Protein AF-A0A923P222-F1 (afdb_monomer_lite)

Secondary structure (DSSP, 8-state):
-GGGS-HHHHHHHHHHHHHHHHHHHHHHHTPPPPPHHHHHHHH-GGGHHHHHS-SS----SPPPTT-TTHHHHHHHHHH-----SHHHHHHHHHHHHHHHHHHHHHHHHHHHHHHHHHHHHHHHHHHHHHHHHHHHH-

Structure (mmCIF, N/CA/C/O backbone):
data_AF-A0A923P222-F1
#
_entry.id   AF-A0A923P222-F1
#
loop_
_atom_site.group_PDB
_atom_site.id
_atom_site.type_symbol
_atom_site.label_atom_id
_atom_site.lab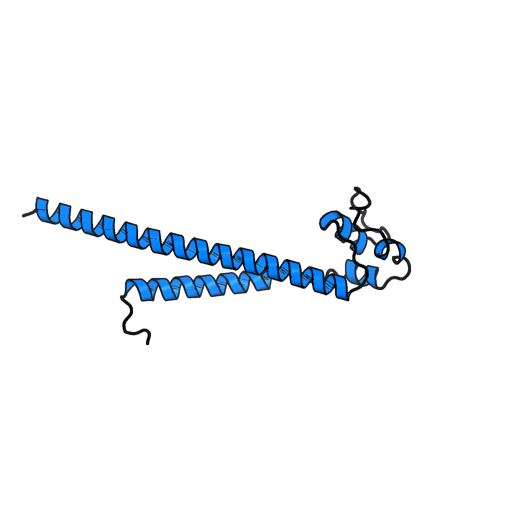el_alt_id
_atom_site.label_comp_id
_atom_site.label_asym_id
_atom_site.label_entity_id
_atom_site.label_seq_id
_atom_site.pdbx_PDB_ins_code
_atom_site.Cartn_x
_atom_site.Cartn_y
_atom_site.Cartn_z
_atom_site.occupancy
_atom_site.B_iso_or_equiv
_atom_site.auth_seq_id
_atom_site.auth_comp_id
_atom_site.auth_asym_id
_atom_site.auth_atom_id
_atom_site.pdbx_PDB_model_num
ATOM 1 N N . MET A 1 1 ? 29.949 -14.267 -8.612 1.00 48.97 1 MET A N 1
ATOM 2 C CA . MET A 1 1 ? 29.147 -14.743 -9.769 1.00 48.97 1 MET A CA 1
ATOM 3 C C . MET A 1 1 ? 28.709 -13.638 -10.756 1.00 48.97 1 MET A C 1
ATOM 5 O O . MET A 1 1 ? 28.366 -13.965 -11.881 1.00 48.97 1 MET A O 1
ATOM 9 N N . ILE A 1 2 ? 28.791 -12.338 -10.417 1.00 52.97 2 ILE A N 1
ATOM 10 C CA . ILE A 1 2 ? 28.335 -11.205 -11.270 1.00 52.97 2 ILE A CA 1
ATOM 11 C C . ILE A 1 2 ? 29.308 -10.838 -12.422 1.00 52.97 2 ILE A C 1
ATOM 13 O O . ILE A 1 2 ? 28.941 -10.127 -13.354 1.00 52.97 2 ILE A O 1
ATOM 17 N N . GLN A 1 3 ? 30.549 -11.339 -12.412 1.00 53.03 3 GLN A N 1
ATOM 18 C CA . GLN A 1 3 ? 31.586 -10.944 -13.383 1.00 53.03 3 GLN A CA 1
ATOM 19 C C . GLN A 1 3 ? 31.381 -11.461 -14.821 1.00 53.03 3 GLN A C 1
ATOM 21 O O . GLN A 1 3 ? 32.004 -10.920 -15.728 1.00 53.03 3 GLN A O 1
ATOM 26 N N . ARG A 1 4 ? 30.502 -12.449 -15.058 1.00 60.16 4 ARG A N 1
ATOM 27 C CA . ARG A 1 4 ? 30.215 -12.988 -16.409 1.00 60.16 4 ARG A CA 1
ATOM 28 C C . ARG A 1 4 ? 29.030 -12.325 -17.123 1.00 60.16 4 ARG A C 1
ATOM 30 O O . ARG A 1 4 ? 28.705 -12.704 -18.243 1.00 60.16 4 ARG A O 1
ATOM 37 N N . LEU A 1 5 ? 28.372 -11.352 -16.497 1.00 63.03 5 LEU A N 1
ATOM 38 C CA . LEU A 1 5 ? 27.253 -10.633 -17.105 1.00 63.03 5 LEU A CA 1
ATOM 39 C C . LEU A 1 5 ? 27.780 -9.544 -18.048 1.00 63.03 5 LEU A C 1
ATOM 41 O O . LEU A 1 5 ? 28.670 -8.779 -17.676 1.00 63.03 5 LEU A O 1
ATOM 45 N N . GLY A 1 6 ? 27.234 -9.457 -19.264 1.00 80.00 6 GLY A N 1
ATOM 46 C CA . GLY A 1 6 ? 27.601 -8.399 -20.211 1.00 80.00 6 GLY A CA 1
ATOM 47 C C . GLY A 1 6 ? 27.345 -6.994 -19.628 1.00 80.00 6 GLY A C 1
ATOM 48 O O . GLY A 1 6 ? 26.447 -6.850 -18.793 1.00 80.00 6 GLY A O 1
ATOM 49 N N . PRO A 1 7 ? 28.074 -5.945 -20.065 1.00 82.50 7 PRO A N 1
ATOM 50 C CA . PRO A 1 7 ? 27.986 -4.593 -19.488 1.00 82.50 7 PRO A CA 1
ATOM 51 C C . PRO A 1 7 ? 26.553 -4.049 -19.401 1.00 82.50 7 PRO A C 1
ATOM 53 O O . PRO A 1 7 ? 26.152 -3.486 -18.387 1.00 82.50 7 PRO A O 1
ATOM 56 N N . TRP A 1 8 ? 25.754 -4.317 -20.436 1.00 80.44 8 TRP A N 1
ATOM 57 C CA . TRP A 1 8 ? 24.335 -3.976 -20.497 1.00 80.44 8 TRP A CA 1
ATOM 58 C C . TRP A 1 8 ? 23.511 -4.621 -19.379 1.00 80.44 8 TRP A C 1
ATOM 60 O O . TRP A 1 8 ? 22.721 -3.950 -18.724 1.00 80.44 8 TRP A O 1
ATOM 70 N N . LEU A 1 9 ? 23.714 -5.917 -19.122 1.00 83.19 9 LEU A N 1
ATOM 71 C CA . LEU A 1 9 ? 22.939 -6.631 -18.110 1.00 83.19 9 LEU A CA 1
ATOM 72 C C . LEU A 1 9 ? 23.296 -6.168 -16.692 1.00 83.19 9 LEU A C 1
ATOM 74 O O . LEU A 1 9 ? 22.428 -6.120 -15.828 1.00 83.19 9 LEU A O 1
ATOM 78 N N . ARG A 1 10 ? 24.562 -5.796 -16.461 1.00 84.56 10 ARG A N 1
ATOM 79 C CA . ARG A 1 10 ? 25.020 -5.248 -15.174 1.00 84.56 10 ARG A CA 1
ATOM 80 C C . ARG A 1 10 ? 24.405 -3.878 -14.905 1.00 84.56 10 ARG A C 1
ATOM 82 O O . ARG A 1 10 ? 23.884 -3.664 -13.816 1.00 84.56 10 ARG A O 1
ATOM 89 N N . PHE A 1 11 ? 24.431 -2.988 -15.899 1.00 85.44 11 PHE A N 1
ATOM 90 C CA . PHE A 1 11 ? 23.787 -1.678 -15.809 1.00 85.44 11 PHE A CA 1
ATOM 91 C C . PHE A 1 11 ? 22.294 -1.814 -15.481 1.00 85.44 11 PHE A C 1
ATOM 93 O O . PHE A 1 11 ? 21.829 -1.234 -14.502 1.00 85.44 11 PHE A O 1
ATOM 100 N N . TRP A 1 12 ? 21.568 -2.655 -16.225 1.00 86.88 12 TRP A N 1
ATOM 101 C CA . TRP A 1 12 ? 20.143 -2.878 -15.970 1.00 86.88 12 TRP A CA 1
ATOM 102 C C . TRP A 1 12 ? 19.856 -3.533 -14.632 1.00 86.88 12 TRP A C 1
ATOM 104 O O . TRP A 1 12 ? 18.908 -3.131 -13.969 1.00 86.88 12 TRP A O 1
ATOM 114 N N . GLY A 1 13 ? 20.669 -4.504 -14.214 1.00 87.69 13 GLY A N 1
ATOM 115 C CA . GLY A 1 13 ? 20.519 -5.132 -12.905 1.00 87.69 13 GLY A CA 1
ATOM 116 C C . GLY A 1 13 ? 20.622 -4.114 -11.769 1.00 87.69 13 GLY A C 1
ATOM 117 O O . GLY A 1 13 ? 19.789 -4.125 -10.869 1.00 87.69 13 GLY A O 1
ATOM 118 N N . MET A 1 14 ? 21.590 -3.192 -11.838 1.00 90.38 14 MET A N 1
ATOM 119 C CA . MET A 1 14 ? 21.734 -2.127 -10.837 1.00 90.38 14 MET A CA 1
ATOM 120 C C . MET A 1 14 ? 20.580 -1.121 -10.888 1.00 90.38 14 MET A C 1
ATOM 122 O O . MET A 1 14 ? 20.053 -0.766 -9.839 1.00 90.38 14 MET A O 1
ATOM 126 N N . PHE A 1 15 ? 20.159 -0.701 -12.084 1.00 88.81 15 PHE A N 1
ATOM 127 C CA . PHE A 1 15 ? 19.046 0.238 -12.255 1.00 88.81 15 PHE A CA 1
ATOM 128 C C . PHE A 1 15 ? 17.707 -0.339 -11.768 1.00 88.81 15 PHE A C 1
ATOM 130 O O . PHE A 1 15 ? 16.956 0.321 -11.053 1.00 88.81 15 PHE A O 1
ATOM 137 N N . ALA A 1 16 ? 17.411 -1.593 -12.113 1.00 92.62 16 ALA A N 1
ATOM 138 C CA . ALA A 1 16 ? 16.201 -2.266 -11.652 1.00 92.62 16 ALA A CA 1
ATOM 139 C C . ALA A 1 16 ? 16.214 -2.433 -10.126 1.00 92.62 16 ALA A C 1
ATOM 141 O O . ALA A 1 16 ? 15.196 -2.195 -9.478 1.00 92.62 16 ALA A O 1
ATOM 142 N N . LEU A 1 17 ? 17.370 -2.779 -9.547 1.00 93.50 17 LEU A N 1
ATOM 143 C CA . LEU A 1 17 ? 17.531 -2.909 -8.100 1.00 93.50 17 LEU A CA 1
ATOM 144 C C . LEU A 1 17 ? 17.349 -1.570 -7.373 1.00 93.50 17 LEU A C 1
ATOM 146 O O . LEU A 1 17 ? 16.645 -1.528 -6.369 1.00 93.50 17 LEU A O 1
ATOM 150 N N . SER A 1 18 ? 17.930 -0.472 -7.866 1.00 91.88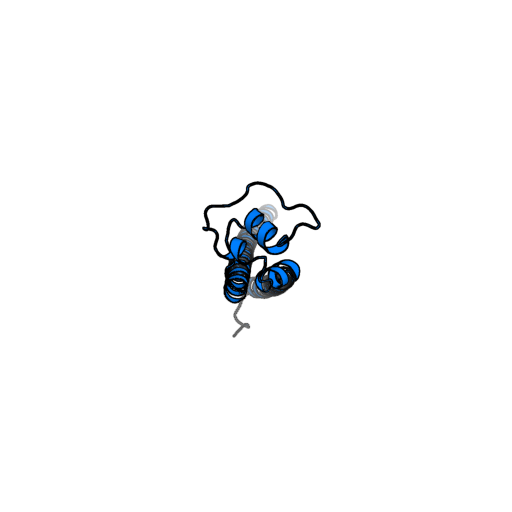 18 SER A N 1
ATOM 151 C CA . SER A 1 18 ? 17.740 0.842 -7.239 1.00 91.88 18 SER A CA 1
ATOM 152 C C . SER A 1 18 ? 16.274 1.275 -7.284 1.00 91.88 18 SER A C 1
ATOM 154 O O . SER A 1 18 ? 15.745 1.786 -6.298 1.00 91.88 18 SER A O 1
ATOM 156 N N . PHE A 1 19 ? 15.588 1.004 -8.395 1.00 92.75 19 PHE A N 1
ATOM 157 C CA . PHE A 1 19 ? 14.165 1.297 -8.528 1.00 92.75 19 PHE A CA 1
ATOM 158 C C . PHE A 1 19 ? 13.286 0.384 -7.656 1.00 92.75 19 PHE A C 1
ATOM 160 O O . PHE A 1 19 ? 12.268 0.829 -7.126 1.00 92.75 19 PHE A O 1
ATOM 167 N N . LEU A 1 20 ? 13.701 -0.867 -7.433 1.00 95.31 20 LEU A N 1
ATOM 168 C CA . LEU A 1 20 ? 13.042 -1.770 -6.487 1.00 95.31 20 LEU A CA 1
ATOM 169 C C . LEU A 1 20 ? 13.126 -1.225 -5.062 1.00 95.31 20 LEU A C 1
ATOM 171 O O . LEU A 1 20 ? 12.118 -1.191 -4.366 1.00 95.31 20 LEU A O 1
ATOM 175 N N . VAL A 1 21 ? 14.303 -0.752 -4.642 1.00 95.88 21 VAL A N 1
ATOM 176 C CA . VAL A 1 21 ? 14.481 -0.143 -3.315 1.00 95.88 21 VAL A CA 1
ATOM 177 C C . VAL A 1 21 ? 13.569 1.074 -3.157 1.00 95.88 21 VAL A C 1
ATOM 179 O O . VAL A 1 21 ? 12.865 1.170 -2.156 1.00 95.88 21 VAL A O 1
ATOM 182 N N . ALA A 1 22 ? 13.502 1.955 -4.159 1.00 94.25 22 ALA A N 1
ATOM 183 C CA . ALA A 1 22 ? 12.578 3.091 -4.142 1.00 94.25 22 ALA A CA 1
ATOM 184 C C . ALA A 1 22 ? 11.104 2.648 -4.046 1.00 94.25 22 ALA A C 1
ATOM 186 O O . ALA A 1 22 ? 10.327 3.237 -3.297 1.00 94.25 22 ALA A O 1
ATOM 187 N N . THR A 1 23 ? 10.734 1.572 -4.747 1.00 94.50 23 THR A N 1
ATOM 188 C CA . THR A 1 23 ? 9.383 0.989 -4.687 1.00 94.50 23 THR A CA 1
ATOM 189 C C . THR A 1 23 ? 9.073 0.445 -3.290 1.00 94.50 23 THR A C 1
ATOM 191 O O . THR A 1 23 ? 7.988 0.684 -2.769 1.00 94.50 23 THR A O 1
ATOM 194 N N . ILE A 1 24 ? 10.026 -0.235 -2.647 1.00 95.38 24 ILE A N 1
ATOM 195 C CA . ILE A 1 24 ? 9.874 -0.742 -1.274 1.00 95.38 24 ILE A CA 1
ATOM 196 C C . ILE A 1 24 ? 9.700 0.417 -0.286 1.00 95.38 24 ILE A C 1
ATOM 198 O O . ILE A 1 24 ? 8.808 0.367 0.556 1.00 95.38 24 ILE A O 1
ATOM 202 N N . VAL A 1 25 ? 10.502 1.479 -0.410 1.00 95.94 25 VAL A N 1
ATOM 203 C CA . VAL A 1 25 ? 10.367 2.682 0.429 1.00 95.94 25 VAL A CA 1
ATOM 204 C C . VAL A 1 25 ? 8.983 3.307 0.263 1.00 95.94 25 VAL A C 1
ATOM 206 O O . VAL A 1 25 ? 8.348 3.646 1.259 1.00 95.94 25 VAL A O 1
ATOM 209 N N . LEU A 1 26 ? 8.483 3.407 -0.972 1.00 93.94 26 LEU A N 1
ATOM 210 C CA . LEU A 1 26 ? 7.140 3.917 -1.236 1.00 93.94 26 LEU A CA 1
ATOM 211 C C . LEU A 1 26 ? 6.064 3.044 -0.580 1.00 93.94 26 LEU A C 1
ATOM 213 O O . LEU A 1 26 ? 5.181 3.592 0.068 1.00 93.94 26 LEU A O 1
ATOM 217 N N . ILE A 1 27 ? 6.158 1.713 -0.694 1.00 93.88 27 ILE A N 1
ATOM 218 C CA . ILE A 1 27 ? 5.219 0.765 -0.064 1.00 93.88 27 ILE A CA 1
ATOM 219 C C . ILE A 1 27 ? 5.167 0.969 1.453 1.00 93.88 27 ILE A C 1
ATOM 221 O O . ILE A 1 27 ? 4.080 0.985 2.023 1.00 93.88 27 ILE A O 1
ATOM 225 N N . ILE A 1 28 ? 6.322 1.145 2.099 1.00 94.00 28 ILE A N 1
ATOM 226 C CA . ILE A 1 28 ? 6.400 1.407 3.542 1.00 94.00 28 ILE A CA 1
ATOM 227 C C . ILE A 1 28 ? 5.763 2.762 3.877 1.00 94.00 28 ILE A C 1
ATOM 229 O O . ILE A 1 28 ? 5.004 2.859 4.836 1.00 94.00 28 ILE A O 1
ATOM 233 N N . ALA A 1 29 ? 6.034 3.800 3.081 1.00 92.81 29 ALA A N 1
ATOM 234 C CA . ALA A 1 29 ? 5.521 5.149 3.319 1.00 92.81 29 ALA A CA 1
ATOM 235 C C . ALA A 1 29 ? 3.995 5.262 3.166 1.00 92.81 29 ALA A C 1
ATOM 237 O O . ALA A 1 29 ? 3.373 6.066 3.853 1.00 92.81 29 ALA A O 1
ATOM 238 N N . ILE A 1 30 ? 3.393 4.468 2.276 1.00 92.19 30 ILE A N 1
ATOM 239 C CA . ILE A 1 30 ? 1.938 4.441 2.044 1.00 92.19 30 ILE A CA 1
ATOM 240 C C . ILE A 1 30 ? 1.242 3.283 2.768 1.00 92.19 30 ILE A C 1
ATOM 242 O O . ILE A 1 30 ? 0.080 2.980 2.470 1.00 92.19 30 ILE A O 1
ATOM 246 N N . TRP A 1 31 ? 1.952 2.598 3.671 1.00 92.94 31 TRP A N 1
ATOM 247 C CA . TRP A 1 31 ? 1.390 1.474 4.402 1.00 92.94 31 TRP A CA 1
ATOM 248 C C . TRP A 1 31 ? 0.201 1.955 5.240 1.00 92.94 31 TRP A C 1
ATOM 250 O O . TRP A 1 31 ? 0.330 2.949 5.958 1.00 92.94 31 TRP A O 1
ATOM 260 N N . PRO A 1 32 ? -0.966 1.294 5.148 1.00 92.25 32 PRO A N 1
ATOM 261 C CA . PRO A 1 32 ? -2.145 1.741 5.871 1.00 92.25 32 PRO A CA 1
ATOM 262 C C . PRO A 1 32 ? -1.897 1.637 7.383 1.00 92.25 32 PRO A C 1
ATOM 264 O O . PRO A 1 32 ? -1.507 0.585 7.892 1.00 92.25 32 PRO A O 1
ATOM 267 N N . SER A 1 33 ? -2.091 2.747 8.093 1.00 91.94 33 SER A N 1
ATOM 268 C CA . SER A 1 33 ? -1.948 2.842 9.545 1.00 91.94 33 SER A CA 1
ATOM 269 C C . SER A 1 33 ? -3.309 2.801 10.236 1.00 91.94 33 SER A C 1
ATOM 271 O O . SER A 1 33 ? -4.349 3.024 9.615 1.00 91.94 33 SER A O 1
ATOM 273 N N . ARG A 1 34 ? -3.299 2.507 11.541 1.00 90.50 34 ARG A N 1
ATOM 274 C CA . ARG A 1 34 ? -4.510 2.564 12.363 1.00 90.50 34 ARG A CA 1
ATOM 275 C C . ARG A 1 34 ? -5.010 4.004 12.471 1.00 90.50 34 ARG A C 1
ATOM 277 O O . ARG A 1 34 ? -4.249 4.892 12.854 1.00 90.50 34 ARG A O 1
ATOM 284 N N . ASP A 1 35 ? -6.294 4.199 12.204 1.00 92.12 35 ASP A N 1
ATOM 285 C CA . ASP A 1 35 ? -7.003 5.431 12.523 1.00 92.12 35 ASP A CA 1
ATOM 286 C C . ASP A 1 35 ? -7.377 5.418 14.019 1.00 92.12 35 ASP A C 1
ATOM 288 O O . ASP A 1 35 ? -8.088 4.507 14.464 1.00 92.12 35 ASP A O 1
ATOM 292 N N . PRO A 1 36 ? -6.908 6.395 14.819 1.00 91.06 36 PRO A N 1
ATOM 293 C CA . PRO A 1 36 ? -7.215 6.447 16.245 1.00 91.06 36 PRO A CA 1
ATOM 294 C C . PRO A 1 36 ? -8.719 6.568 16.530 1.00 91.06 36 PRO A C 1
ATOM 296 O O . PRO A 1 36 ? -9.170 6.064 17.556 1.00 91.06 36 PRO A O 1
ATOM 299 N N . GLY A 1 37 ? -9.504 7.184 15.639 1.00 90.81 37 GLY A N 1
ATOM 300 C CA . GLY A 1 37 ? -10.955 7.296 15.785 1.00 90.81 37 GLY A CA 1
ATOM 301 C C . GLY A 1 37 ? -11.662 5.952 15.631 1.00 90.81 37 GLY A C 1
ATOM 302 O O . GLY A 1 37 ? -12.543 5.627 16.419 1.00 90.81 37 GLY A O 1
ATOM 303 N N . VAL A 1 38 ? -11.231 5.126 14.673 1.00 91.88 38 VAL A N 1
ATOM 304 C CA . VAL A 1 38 ? -11.774 3.768 14.486 1.00 91.88 38 VAL A CA 1
ATOM 305 C C . VAL A 1 38 ? -11.461 2.889 15.696 1.00 91.88 38 VAL A C 1
ATOM 307 O O . VAL A 1 38 ? -12.332 2.171 16.176 1.00 91.88 38 VAL A O 1
ATOM 310 N N . VAL A 1 39 ? -10.230 2.958 16.211 1.00 93.38 39 VAL A N 1
ATOM 311 C CA . VAL A 1 39 ? -9.817 2.180 17.390 1.00 93.38 39 VAL A CA 1
ATOM 312 C C . VAL A 1 39 ? -10.601 2.608 18.633 1.00 93.38 39 VAL A C 1
ATOM 314 O O . VAL A 1 39 ? -11.106 1.750 19.352 1.00 93.38 39 VAL A O 1
ATOM 317 N N . ALA A 1 40 ? -10.756 3.916 18.861 1.00 92.06 40 ALA A N 1
ATOM 318 C CA . ALA A 1 40 ? -11.543 4.434 19.978 1.00 92.06 40 ALA A CA 1
ATOM 319 C C . ALA A 1 40 ? -12.998 3.941 19.921 1.00 92.06 40 ALA A C 1
ATOM 321 O O . ALA A 1 40 ? -13.518 3.417 20.906 1.00 92.06 40 ALA A O 1
ATOM 322 N N . ASP A 1 41 ? -13.623 4.014 18.747 1.00 92.81 41 ASP A N 1
ATOM 323 C CA . ASP A 1 41 ? -14.992 3.543 18.543 1.00 92.81 41 ASP A CA 1
ATOM 324 C C . ASP A 1 41 ? -15.128 2.018 18.693 1.00 92.81 41 ASP A C 1
ATOM 326 O O . ASP A 1 41 ? -16.167 1.525 19.126 1.00 92.81 41 ASP A O 1
ATOM 330 N N . LEU A 1 42 ? -14.092 1.239 18.359 1.00 92.31 42 LEU A N 1
ATOM 331 C CA . LEU A 1 42 ? -14.106 -0.221 18.536 1.00 92.31 42 LEU A CA 1
ATOM 332 C C . LEU A 1 42 ? -14.078 -0.627 20.013 1.00 92.31 42 LEU A C 1
ATOM 334 O O . LEU A 1 42 ? -14.630 -1.673 20.371 1.00 92.31 42 LEU A O 1
ATOM 338 N N . GLN A 1 43 ? -13.460 0.193 20.861 1.00 91.88 43 GLN A N 1
ATOM 339 C CA . GLN A 1 43 ? -13.412 -0.000 22.310 1.00 91.88 43 GLN A CA 1
ATOM 340 C C . GLN A 1 43 ? -14.656 0.557 23.018 1.00 91.88 43 GLN A C 1
ATOM 342 O O . GLN A 1 43 ? -15.002 0.087 24.104 1.00 91.88 43 GLN A O 1
ATOM 347 N N . ALA A 1 44 ? -15.350 1.518 22.404 1.00 92.19 44 ALA A N 1
ATOM 348 C CA . ALA A 1 44 ? -16.518 2.173 22.976 1.00 92.19 44 ALA A CA 1
ATOM 349 C C . ALA A 1 44 ? -17.731 1.214 23.086 1.00 92.19 44 ALA A C 1
ATOM 351 O O . ALA A 1 44 ? -18.156 0.607 22.088 1.00 92.19 44 ALA A O 1
ATOM 352 N N . PRO A 1 45 ? -18.325 1.045 24.285 1.00 90.19 45 PRO A N 1
ATOM 353 C CA . PRO A 1 45 ? -19.503 0.197 24.466 1.00 90.19 45 PRO A CA 1
ATOM 354 C C . PRO A 1 45 ? -20.732 0.735 23.718 1.00 90.19 45 PRO A C 1
ATOM 356 O O . PRO A 1 45 ? -21.483 -0.052 23.146 1.00 90.19 45 PRO A O 1
ATOM 359 N N . GLU A 1 46 ? -20.900 2.054 23.625 1.00 91.44 46 GLU A N 1
ATOM 360 C CA . GLU A 1 46 ? -21.984 2.708 22.881 1.00 91.44 46 GLU A CA 1
ATOM 361 C C . GLU A 1 46 ? -21.962 2.416 21.370 1.00 91.44 46 GLU A C 1
ATOM 363 O O . GLU A 1 46 ? -22.984 2.537 20.701 1.00 91.44 46 GLU A O 1
ATOM 368 N N . CYS A 1 47 ? -20.827 1.964 20.830 1.00 89.62 47 CYS A N 1
ATOM 369 C CA . CYS A 1 47 ? -20.672 1.617 19.417 1.00 89.62 47 CYS A CA 1
ATOM 370 C C . CYS A 1 47 ? -20.878 0.123 19.127 1.00 89.62 47 CYS A C 1
ATOM 372 O O . CYS A 1 47 ? -20.593 -0.346 18.024 1.00 89.62 47 CYS A O 1
ATOM 374 N N . GLN A 1 48 ? -21.362 -0.660 20.096 1.00 89.88 48 GLN A N 1
ATOM 375 C CA . GLN A 1 48 ? -21.582 -2.098 19.926 1.00 89.88 48 GLN A CA 1
ATOM 376 C C . GLN A 1 48 ? -22.563 -2.427 18.794 1.00 89.88 48 GLN A C 1
ATOM 378 O O . GLN A 1 48 ? -22.318 -3.372 18.045 1.00 89.88 48 GLN A O 1
ATOM 383 N N . GLU A 1 49 ? -23.626 -1.641 18.625 1.00 87.88 49 GLU A N 1
ATOM 384 C CA . GLU A 1 49 ? -24.607 -1.858 17.554 1.00 87.88 49 GLU A CA 1
ATOM 385 C C . GLU A 1 49 ? -23.949 -1.782 16.170 1.00 87.88 49 GLU A C 1
ATOM 387 O O . GLU A 1 49 ? -24.177 -2.642 15.319 1.00 87.88 49 GLU A O 1
ATOM 392 N N . TRP A 1 50 ? -23.028 -0.833 15.977 1.00 86.25 50 TRP A N 1
ATOM 393 C CA . TRP A 1 50 ? -22.301 -0.660 14.718 1.00 86.25 50 TRP A CA 1
ATOM 394 C C . TRP A 1 50 ? -21.386 -1.833 14.371 1.00 86.25 50 TRP A C 1
ATOM 396 O O . TRP A 1 50 ? -21.190 -2.135 13.195 1.00 86.25 50 TRP A O 1
ATOM 406 N N . ARG A 1 51 ? -20.867 -2.525 15.388 1.00 87.44 51 ARG A N 1
ATOM 407 C CA . ARG A 1 51 ? -20.013 -3.712 15.242 1.00 87.44 51 ARG A CA 1
ATOM 408 C C . ARG A 1 51 ? -20.800 -4.976 14.892 1.00 87.44 51 ARG A C 1
ATOM 410 O O . ARG A 1 51 ? -20.217 -5.936 14.397 1.00 87.44 51 ARG A O 1
ATOM 417 N N . GLN A 1 52 ? -22.102 -5.007 15.175 1.00 86.62 52 GLN A N 1
ATOM 418 C CA . GLN A 1 52 ? -22.956 -6.186 14.977 1.00 86.62 52 GLN A CA 1
ATOM 419 C C . GLN A 1 52 ? -23.804 -6.133 13.706 1.00 86.62 52 GLN A C 1
ATOM 421 O O . GLN A 1 52 ? -24.423 -7.134 13.344 1.00 86.62 52 GLN A O 1
ATOM 426 N N . LEU A 1 53 ? -23.830 -4.990 13.025 1.00 83.81 53 LEU A N 1
ATOM 427 C CA . LEU A 1 53 ? -24.524 -4.851 11.753 1.00 83.81 53 LEU A CA 1
ATOM 428 C C . LEU A 1 53 ? -23.964 -5.834 10.706 1.00 83.81 53 LEU A C 1
ATOM 430 O O . LEU A 1 53 ? -22.783 -6.186 10.713 1.00 83.81 53 LEU A O 1
ATOM 434 N N . ALA A 1 54 ? -24.824 -6.270 9.786 1.00 80.56 54 ALA A N 1
ATOM 435 C CA . ALA A 1 54 ? -24.410 -7.106 8.665 1.00 80.56 54 ALA A CA 1
ATOM 436 C C . ALA A 1 54 ? -23.459 -6.339 7.728 1.00 80.56 54 ALA A C 1
ATOM 438 O O . ALA A 1 54 ? -23.480 -5.110 7.685 1.00 80.56 54 ALA A O 1
ATOM 439 N N . ASP A 1 55 ? -22.653 -7.062 6.945 1.00 74.75 55 ASP A N 1
ATOM 440 C CA . ASP A 1 55 ? -21.830 -6.497 5.859 1.00 74.75 55 ASP A CA 1
ATOM 441 C C . ASP A 1 55 ? -22.683 -6.126 4.629 1.00 74.75 55 ASP A C 1
ATOM 443 O O . ASP A 1 55 ? -22.297 -6.336 3.482 1.00 74.75 55 ASP A O 1
ATOM 447 N N . ASP A 1 56 ? -23.885 -5.604 4.858 1.00 70.00 56 ASP A N 1
ATOM 448 C CA . ASP A 1 56 ? -24.873 -5.263 3.836 1.00 70.00 56 ASP A CA 1
ATOM 449 C C . ASP A 1 56 ? -24.653 -3.872 3.220 1.00 70.00 56 ASP A C 1
ATOM 451 O O . ASP A 1 56 ? -25.455 -3.420 2.406 1.00 70.00 56 ASP A O 1
ATOM 455 N N . GLY A 1 57 ? -23.548 -3.202 3.564 1.00 59.78 57 GLY A N 1
ATOM 456 C CA . GLY A 1 57 ? -23.243 -1.866 3.058 1.00 59.78 57 GLY A CA 1
ATOM 457 C C . GLY A 1 57 ? -24.149 -0.795 3.666 1.00 59.78 57 GLY A C 1
ATOM 458 O O . GLY A 1 57 ? -24.638 0.069 2.943 1.00 59.78 57 GLY A O 1
ATOM 459 N N . GLY A 1 58 ? -24.378 -0.878 4.984 1.00 61.53 58 GLY A N 1
ATOM 460 C CA . GLY A 1 58 ? -25.176 0.072 5.762 1.00 61.53 58 GLY A CA 1
ATOM 461 C C . GLY A 1 58 ? -24.811 1.559 5.576 1.00 61.53 58 GLY A C 1
ATOM 462 O O . GLY A 1 58 ? -23.862 1.913 4.885 1.00 61.53 58 GLY A O 1
ATOM 463 N N . PRO A 1 59 ? -25.556 2.437 6.261 1.00 57.12 59 PRO A N 1
ATOM 464 C CA . PRO A 1 59 ? -26.118 3.688 5.750 1.00 57.12 59 PRO A CA 1
ATOM 465 C C . PRO A 1 59 ? -25.274 4.442 4.713 1.00 57.12 59 PRO A C 1
ATOM 467 O O . PRO A 1 59 ? -24.157 4.869 4.983 1.00 57.12 59 PRO A O 1
ATOM 470 N N . TYR A 1 60 ? -25.891 4.718 3.560 1.00 64.19 60 TYR A N 1
ATOM 471 C CA . TYR A 1 60 ? -25.320 5.451 2.420 1.00 64.19 60 TYR A CA 1
ATOM 472 C C . TYR A 1 60 ? -24.981 6.930 2.682 1.00 64.19 60 TYR A C 1
ATOM 474 O O . TYR A 1 60 ? -24.670 7.653 1.736 1.00 64.19 60 TYR A O 1
ATOM 482 N N . TYR A 1 61 ? -25.079 7.414 3.922 1.00 73.00 61 TYR A N 1
ATOM 483 C CA . TYR A 1 61 ? -24.776 8.803 4.243 1.00 73.00 61 TYR A CA 1
ATOM 484 C C . TYR A 1 61 ? -23.428 8.921 4.948 1.00 73.00 61 TYR A C 1
ATOM 486 O O . TYR A 1 61 ? -23.082 8.141 5.835 1.00 73.00 61 TYR A O 1
ATOM 494 N N . TYR A 1 62 ? -22.669 9.926 4.522 1.00 82.31 62 TYR A N 1
ATOM 495 C CA . TYR A 1 62 ? -21.377 10.252 5.100 1.00 82.31 62 TYR A CA 1
ATOM 496 C C . TYR A 1 62 ? -21.566 10.764 6.541 1.00 82.31 62 TYR A C 1
ATOM 498 O O . TYR A 1 62 ? -22.395 11.654 6.744 1.00 82.31 62 TYR A O 1
ATOM 506 N N . PRO A 1 63 ? -20.841 10.231 7.541 1.00 83.94 63 PRO A N 1
ATOM 507 C CA . PRO A 1 63 ? -21.001 10.653 8.928 1.00 83.94 63 PRO A CA 1
ATOM 508 C C . PRO A 1 63 ? -20.482 12.078 9.141 1.00 83.94 63 PRO A C 1
ATOM 510 O O . PRO A 1 63 ? -19.368 12.427 8.731 1.00 83.94 63 PRO A O 1
ATOM 513 N N . GLU A 1 64 ? -21.282 12.904 9.811 1.00 84.19 64 GLU A N 1
ATOM 514 C CA . GLU A 1 64 ? -20.914 14.285 10.106 1.00 84.19 64 GLU A CA 1
ATOM 515 C C . GLU A 1 64 ? -19.847 14.364 11.218 1.00 84.19 64 GLU A C 1
ATOM 517 O O . GLU A 1 64 ? -19.750 13.490 12.092 1.00 84.19 64 GLU A O 1
ATOM 522 N N . PRO A 1 65 ? -18.995 15.405 11.217 1.00 80.94 65 PRO A N 1
ATOM 523 C CA . PRO A 1 65 ? -18.066 15.642 12.314 1.00 80.94 65 PRO A CA 1
ATOM 524 C C . PRO A 1 65 ? -18.805 15.805 13.650 1.00 80.94 65 PRO A C 1
ATOM 526 O O . PRO A 1 65 ? -19.702 16.630 13.767 1.00 80.94 65 PRO A O 1
ATOM 529 N N . GLY A 1 66 ? -18.382 15.060 14.675 1.00 80.31 66 GLY A N 1
ATOM 530 C CA . GLY A 1 66 ? -18.959 15.137 16.024 1.00 80.31 66 GLY A CA 1
ATOM 531 C C . GLY A 1 66 ? -20.037 14.093 16.321 1.00 80.31 66 GLY A C 1
ATOM 532 O O . GLY A 1 66 ? -20.456 13.981 17.469 1.00 80.31 66 GLY A O 1
ATOM 533 N N . GLU A 1 67 ? -20.447 13.294 15.334 1.00 84.88 67 GLU A N 1
ATOM 534 C CA . GLU A 1 67 ? -21.322 12.151 15.583 1.00 84.88 67 GLU A CA 1
ATOM 535 C C . GLU A 1 67 ? -20.629 11.070 16.430 1.00 84.88 67 GLU A C 1
ATOM 537 O O . GLU A 1 67 ? -19.420 10.839 16.324 1.00 84.88 67 GLU A O 1
ATOM 542 N N . THR A 1 68 ? -21.413 10.369 17.250 1.00 87.62 68 THR A N 1
ATOM 543 C CA . THR A 1 68 ? -20.947 9.186 17.977 1.00 87.62 68 THR A CA 1
ATOM 544 C C . THR A 1 68 ? -20.608 8.060 16.998 1.00 87.62 68 THR A C 1
ATOM 546 O O . THR A 1 68 ? -21.270 7.879 15.967 1.00 87.62 68 THR A O 1
ATOM 549 N N . CYS A 1 69 ? -19.559 7.295 17.312 1.00 89.88 69 CYS A N 1
ATOM 550 C CA . CYS A 1 69 ? -19.091 6.170 16.495 1.00 89.88 69 CYS A CA 1
ATOM 551 C C . CYS A 1 69 ? -18.674 6.560 15.062 1.00 89.88 69 CYS A C 1
ATOM 553 O O . CYS A 1 69 ? -18.815 5.772 14.119 1.00 89.88 69 CYS A O 1
ATOM 555 N N . ARG A 1 70 ? -18.212 7.804 14.871 1.00 90.75 70 ARG A N 1
ATOM 556 C CA . ARG A 1 70 ? -17.877 8.370 13.557 1.00 90.75 70 ARG A CA 1
ATOM 557 C C . ARG A 1 70 ? -16.806 7.571 12.816 1.00 90.75 70 ARG A C 1
ATOM 559 O O . ARG A 1 70 ? -16.938 7.397 11.611 1.00 90.75 70 ARG A O 1
ATOM 566 N N . GLY A 1 71 ? -15.757 7.122 13.493 1.00 90.25 71 GLY A N 1
ATOM 567 C CA . GLY A 1 71 ? -14.658 6.353 12.916 1.00 90.25 71 GLY A CA 1
ATOM 568 C C . GLY A 1 71 ? -15.136 5.041 12.301 1.00 90.25 71 GLY A C 1
ATOM 569 O O . GLY A 1 71 ? -14.914 4.816 11.113 1.00 90.25 71 GLY A O 1
ATOM 570 N N . ILE A 1 72 ? -15.858 4.202 13.054 1.00 89.94 72 ILE A N 1
ATOM 571 C CA . ILE A 1 72 ? -16.400 2.936 12.510 1.00 89.94 72 ILE A CA 1
ATOM 572 C C . ILE A 1 72 ? -17.389 3.202 11.371 1.00 89.94 72 ILE A C 1
ATOM 574 O O . ILE A 1 72 ? -17.396 2.482 10.371 1.00 89.94 72 ILE A O 1
ATOM 578 N N . ARG A 1 73 ? -18.218 4.242 11.492 1.00 88.81 73 ARG A N 1
ATOM 579 C CA . ARG A 1 73 ? -19.190 4.605 10.452 1.00 88.81 73 ARG A CA 1
ATOM 580 C C . ARG A 1 73 ? -18.514 5.093 9.176 1.00 88.81 73 ARG A C 1
ATOM 582 O O . ARG A 1 73 ? -18.918 4.682 8.093 1.00 88.81 73 ARG A O 1
ATOM 589 N N . LEU A 1 74 ? -17.469 5.908 9.298 1.00 89.50 74 LEU A N 1
ATOM 590 C CA . LEU A 1 74 ? -16.678 6.387 8.168 1.00 89.50 74 LEU A CA 1
ATOM 591 C C . LEU A 1 74 ? -15.952 5.221 7.497 1.00 89.50 74 LEU A C 1
ATOM 593 O O . LEU A 1 74 ? -16.033 5.070 6.282 1.00 89.50 74 LEU A O 1
ATOM 597 N N . PHE A 1 75 ? -15.334 4.344 8.292 1.00 90.00 75 PHE A N 1
ATOM 598 C CA . PHE A 1 75 ? -14.700 3.129 7.789 1.00 90.00 75 PHE A CA 1
ATOM 599 C C . PHE A 1 75 ? -15.687 2.278 6.988 1.00 90.00 75 PHE A C 1
ATOM 601 O O . PHE A 1 75 ? -15.389 1.862 5.872 1.00 90.00 75 PHE A O 1
ATOM 608 N N . ARG A 1 76 ? -16.886 2.047 7.526 1.00 87.44 76 ARG A N 1
ATOM 609 C CA . ARG A 1 76 ? -17.929 1.292 6.832 1.00 87.44 76 ARG A CA 1
ATOM 610 C C . ARG A 1 76 ? -18.382 1.982 5.545 1.00 87.44 76 ARG A C 1
ATOM 612 O O . ARG A 1 76 ? -18.583 1.290 4.553 1.00 87.44 76 ARG A O 1
ATOM 619 N N . TYR A 1 77 ? -18.547 3.302 5.550 1.00 87.06 77 TYR A N 1
ATOM 620 C CA . TYR A 1 77 ? -18.928 4.064 4.360 1.00 87.06 77 TYR A CA 1
ATOM 621 C C . TYR A 1 77 ? -17.875 3.943 3.248 1.00 87.06 77 TYR A C 1
ATOM 623 O O . TYR A 1 77 ? -18.223 3.736 2.090 1.00 87.06 77 TYR A O 1
ATOM 631 N N . GLU A 1 78 ? -16.590 4.026 3.596 1.00 87.38 78 GLU A N 1
ATOM 632 C CA . GLU A 1 78 ? -15.491 3.979 2.625 1.00 87.38 78 GLU A CA 1
ATOM 633 C C . GLU A 1 78 ? -15.135 2.560 2.168 1.00 87.38 78 GLU A C 1
ATOM 635 O O . GLU A 1 78 ? -14.786 2.349 1.007 1.00 87.38 78 GLU A O 1
ATOM 640 N N . GLN A 1 79 ? -15.177 1.586 3.081 1.00 87.88 79 GLN A N 1
ATOM 641 C CA . GLN A 1 79 ? -14.684 0.224 2.846 1.00 87.88 79 GLN A CA 1
ATOM 642 C C . GLN A 1 79 ? -15.800 -0.801 2.632 1.00 87.88 79 GLN A C 1
ATOM 644 O O . GLN A 1 79 ? -15.511 -1.942 2.266 1.00 87.88 79 GLN A O 1
ATOM 649 N N . HIS A 1 80 ? -17.061 -0.423 2.865 1.00 86.25 80 HIS A N 1
ATOM 650 C CA . HIS A 1 80 ? -18.237 -1.297 2.799 1.00 86.25 80 HIS A CA 1
ATOM 651 C C . HIS A 1 80 ? -18.082 -2.593 3.615 1.00 86.25 80 HIS A C 1
ATOM 653 O O . HIS A 1 80 ? -18.552 -3.654 3.213 1.00 86.25 80 HIS A O 1
ATOM 659 N N . GLN A 1 81 ? -17.396 -2.511 4.759 1.00 85.81 81 GLN A N 1
ATOM 660 C CA . GLN A 1 81 ? -17.129 -3.638 5.655 1.00 85.81 81 GLN A CA 1
ATOM 661 C C . GLN A 1 81 ? -17.401 -3.264 7.107 1.00 85.81 81 GLN A C 1
ATOM 663 O O . GLN A 1 81 ? -17.260 -2.106 7.510 1.00 85.81 81 GLN A O 1
ATOM 668 N N . THR A 1 82 ? -17.772 -4.262 7.901 1.00 86.69 82 THR A N 1
ATOM 669 C CA . THR A 1 82 ? -18.017 -4.118 9.335 1.00 86.69 82 THR A CA 1
ATOM 670 C C . THR A 1 82 ? -16.823 -4.614 10.122 1.00 86.69 82 THR A C 1
ATOM 672 O O . THR A 1 82 ? -16.370 -5.743 9.951 1.00 86.69 82 THR A O 1
ATOM 675 N N . LEU A 1 83 ? -16.340 -3.781 11.036 1.00 89.38 83 LEU A N 1
ATOM 676 C CA . LEU A 1 83 ? -15.312 -4.169 11.990 1.00 89.38 83 LEU A CA 1
ATOM 677 C C . LEU A 1 83 ? -15.990 -4.598 13.287 1.00 89.38 83 LEU A C 1
ATOM 679 O O . LEU A 1 83 ? -16.751 -3.824 13.865 1.00 89.38 83 LEU A O 1
ATOM 683 N N . ARG A 1 84 ? -15.722 -5.824 13.747 1.00 89.56 84 ARG A N 1
ATOM 684 C CA . ARG A 1 84 ? -16.267 -6.325 15.020 1.00 89.56 84 ARG A CA 1
ATOM 685 C C . ARG A 1 84 ? -15.283 -6.132 16.162 1.00 89.56 84 ARG A C 1
ATOM 687 O O . ARG A 1 84 ? -15.678 -5.836 17.287 1.00 89.56 84 ARG A O 1
ATOM 694 N N . THR A 1 85 ? -14.001 -6.304 15.869 1.00 92.12 85 THR A N 1
ATOM 695 C CA . THR A 1 85 ? -12.908 -6.231 16.835 1.00 92.12 85 THR A CA 1
ATOM 696 C C . THR A 1 85 ? -11.713 -5.473 16.261 1.00 92.12 85 THR A C 1
ATOM 698 O O . THR A 1 85 ? -11.597 -5.289 15.050 1.00 92.12 85 THR A O 1
ATOM 701 N N . GLU A 1 86 ? -10.781 -5.066 17.126 1.00 92.31 86 GLU A N 1
ATOM 702 C CA . GLU A 1 86 ? -9.488 -4.525 16.680 1.00 92.31 86 GLU A CA 1
ATOM 703 C C . GLU A 1 86 ? -8.677 -5.534 15.863 1.00 92.31 86 GLU A C 1
ATOM 705 O O . GLU A 1 86 ? -7.996 -5.145 14.919 1.00 92.31 86 GLU A O 1
ATOM 710 N N . ALA A 1 87 ? -8.784 -6.827 16.180 1.00 92.50 87 ALA A N 1
ATOM 711 C CA . ALA A 1 87 ? -8.099 -7.871 15.426 1.00 92.50 87 ALA A CA 1
ATOM 712 C C . ALA A 1 87 ? -8.599 -7.942 13.973 1.00 92.50 87 ALA A C 1
ATOM 714 O O . ALA A 1 87 ? -7.797 -8.130 13.056 1.00 92.50 87 ALA A O 1
ATOM 715 N N . ASP A 1 88 ? -9.900 -7.731 13.747 1.00 91.56 88 ASP A N 1
ATOM 716 C CA . ASP A 1 88 ? -10.465 -7.650 12.394 1.00 91.56 88 ASP A CA 1
ATOM 717 C C . ASP A 1 88 ? -9.937 -6.420 11.646 1.00 91.56 88 ASP A C 1
ATOM 719 O O . ASP A 1 88 ? -9.649 -6.493 10.449 1.00 91.56 88 ASP A O 1
ATOM 723 N N . TYR A 1 89 ? -9.757 -5.302 12.356 1.00 94.00 89 TYR A N 1
ATOM 724 C CA . TYR A 1 89 ? -9.193 -4.085 11.780 1.00 94.00 89 TYR A CA 1
ATOM 725 C C . TYR A 1 89 ? -7.723 -4.267 11.387 1.00 94.00 89 TYR A C 1
ATOM 727 O O . TYR A 1 89 ? -7.336 -3.921 10.272 1.00 94.00 89 TYR A O 1
ATOM 735 N N . ASP A 1 90 ? -6.914 -4.896 12.238 1.00 94.44 90 ASP A N 1
ATOM 736 C CA . ASP A 1 90 ? -5.524 -5.226 11.912 1.00 94.44 90 ASP A CA 1
ATOM 737 C C . ASP A 1 90 ? -5.422 -6.184 10.723 1.00 94.44 90 ASP A C 1
ATOM 739 O O . ASP A 1 90 ? -4.595 -5.988 9.829 1.00 94.44 90 ASP A O 1
ATOM 743 N N . ALA A 1 91 ? -6.282 -7.205 10.680 1.00 94.62 91 ALA A N 1
ATOM 744 C CA . ALA A 1 91 ? -6.343 -8.137 9.562 1.00 94.62 91 ALA A CA 1
ATOM 745 C C . ALA A 1 91 ? -6.716 -7.421 8.255 1.00 94.62 91 ALA A C 1
ATOM 747 O O . ALA A 1 91 ? -6.124 -7.704 7.208 1.00 94.62 91 ALA A O 1
ATOM 748 N N . PHE A 1 92 ? -7.648 -6.465 8.311 1.00 93.75 92 PHE A N 1
ATOM 749 C CA . PHE A 1 92 ? -7.998 -5.614 7.178 1.00 93.75 92 PHE A CA 1
ATOM 750 C C . PHE A 1 92 ? -6.802 -4.772 6.712 1.00 93.75 92 PHE A C 1
ATOM 752 O O . PHE A 1 92 ? -6.449 -4.826 5.532 1.00 93.75 92 PHE A O 1
ATOM 759 N N . LEU A 1 93 ? -6.138 -4.048 7.621 1.00 94.31 93 LEU A N 1
ATOM 760 C CA . LEU A 1 93 ? -4.980 -3.207 7.293 1.00 94.31 93 LEU A CA 1
ATOM 761 C C . LEU A 1 93 ? -3.844 -4.037 6.687 1.00 94.31 93 LEU A C 1
ATOM 763 O O . LEU A 1 93 ? -3.230 -3.627 5.702 1.00 94.31 93 LEU A O 1
ATOM 767 N N . LEU A 1 94 ? -3.594 -5.233 7.225 1.00 95.06 94 LEU A N 1
ATOM 768 C CA . LEU A 1 94 ? -2.582 -6.147 6.705 1.00 95.06 94 LEU A CA 1
ATOM 769 C C . LEU A 1 94 ? -2.946 -6.664 5.309 1.00 95.06 94 LEU A C 1
ATOM 771 O O . LEU A 1 94 ? -2.092 -6.682 4.422 1.00 95.06 94 LEU A O 1
ATOM 775 N N . LYS A 1 95 ? -4.206 -7.050 5.085 1.00 94.62 95 LYS A N 1
ATOM 776 C CA . LYS A 1 95 ? -4.694 -7.508 3.777 1.00 94.62 95 LYS A CA 1
ATOM 777 C C . LYS A 1 95 ? -4.603 -6.405 2.726 1.00 94.62 95 LYS A C 1
ATOM 779 O O . LYS A 1 95 ? -4.134 -6.655 1.616 1.00 94.62 95 LYS A O 1
ATOM 784 N N . GLU A 1 96 ? -5.025 -5.195 3.069 1.00 93.25 96 GLU A N 1
ATOM 785 C CA . GLU A 1 96 ? -4.995 -4.044 2.170 1.00 93.25 96 GLU A CA 1
ATOM 786 C C . GLU A 1 96 ? -3.554 -3.589 1.894 1.00 93.25 96 GLU A C 1
ATOM 788 O O . GLU A 1 96 ? -3.178 -3.384 0.738 1.00 93.25 96 GLU A O 1
ATOM 793 N N . GLY A 1 97 ? -2.702 -3.539 2.923 1.00 94.44 97 GLY A N 1
ATOM 794 C CA . GLY A 1 97 ? -1.269 -3.273 2.784 1.00 94.44 97 GLY A CA 1
ATOM 795 C C . GLY A 1 97 ? -0.576 -4.298 1.883 1.00 94.44 97 GLY A C 1
ATOM 796 O O . GLY A 1 97 ? 0.111 -3.928 0.929 1.00 94.44 97 GLY A O 1
ATOM 797 N N . ALA A 1 98 ? -0.831 -5.592 2.099 1.00 95.31 98 ALA A N 1
ATOM 798 C CA . ALA A 1 98 ? -0.303 -6.666 1.261 1.00 95.31 98 ALA A CA 1
ATOM 799 C C . ALA A 1 98 ? -0.791 -6.561 -0.192 1.00 95.31 98 ALA A C 1
ATOM 801 O O . ALA A 1 98 ? 0.001 -6.709 -1.124 1.00 95.31 98 ALA A O 1
ATOM 802 N N . ARG A 1 99 ? -2.074 -6.250 -0.409 1.00 94.81 99 ARG A N 1
ATOM 803 C CA . ARG A 1 99 ? -2.637 -6.040 -1.749 1.00 94.81 99 ARG A CA 1
ATOM 804 C C . ARG A 1 99 ? -1.939 -4.887 -2.472 1.00 94.81 99 ARG A C 1
ATOM 806 O O . ARG A 1 99 ? -1.516 -5.058 -3.615 1.00 94.81 99 ARG A O 1
ATOM 813 N N . ARG A 1 100 ? -1.771 -3.736 -1.814 1.00 93.19 100 ARG A N 1
ATOM 814 C CA . ARG A 1 100 ? -1.074 -2.563 -2.374 1.00 93.19 100 ARG A CA 1
ATOM 815 C C . ARG A 1 100 ? 0.394 -2.853 -2.672 1.00 93.19 100 ARG A C 1
ATOM 817 O O . ARG A 1 100 ? 0.894 -2.441 -3.722 1.00 93.19 100 ARG A O 1
ATOM 824 N N . ALA A 1 101 ? 1.065 -3.598 -1.795 1.00 95.00 101 ALA A N 1
ATOM 825 C CA . ALA A 1 101 ? 2.443 -4.029 -1.998 1.00 95.00 101 ALA A CA 1
ATOM 826 C C . ALA A 1 101 ? 2.570 -4.939 -3.227 1.00 95.00 101 ALA A C 1
ATOM 828 O O . ALA A 1 101 ? 3.421 -4.701 -4.082 1.00 95.00 101 ALA A O 1
ATOM 829 N N . LEU A 1 102 ? 1.684 -5.930 -3.367 1.00 95.81 102 LEU A N 1
ATOM 830 C CA . LEU A 1 102 ? 1.663 -6.833 -4.520 1.00 95.81 102 LEU A CA 1
ATOM 831 C C . LEU A 1 102 ? 1.419 -6.086 -5.833 1.00 95.81 102 LEU A C 1
ATOM 833 O O . LEU A 1 102 ? 2.131 -6.326 -6.806 1.00 95.81 102 LEU A O 1
ATOM 837 N N . VAL A 1 103 ? 0.458 -5.157 -5.863 1.00 93.81 103 VAL A N 1
ATOM 838 C CA . VAL A 1 103 ? 0.186 -4.334 -7.053 1.00 93.81 103 VAL A CA 1
ATOM 839 C C . VAL A 1 103 ? 1.399 -3.473 -7.410 1.00 93.81 103 VAL A C 1
ATOM 841 O O . VAL A 1 103 ? 1.809 -3.451 -8.569 1.00 93.81 103 VAL A O 1
ATOM 844 N N . SER A 1 104 ? 2.017 -2.819 -6.425 1.00 92.81 104 SER A N 1
ATOM 845 C CA . SER A 1 104 ? 3.199 -1.970 -6.634 1.00 92.81 104 SER A CA 1
ATOM 846 C C . SER A 1 104 ? 4.405 -2.764 -7.143 1.00 92.81 104 SER A C 1
ATOM 848 O O . SER A 1 104 ? 5.062 -2.354 -8.099 1.00 92.81 104 SER A O 1
ATOM 850 N N . LEU A 1 105 ? 4.674 -3.935 -6.558 1.00 95.19 105 LEU A N 1
ATOM 851 C CA . LEU A 1 105 ? 5.752 -4.823 -7.000 1.00 95.19 105 LEU A CA 1
ATOM 852 C C . LEU A 1 105 ? 5.476 -5.409 -8.390 1.00 95.19 105 LEU A C 1
ATOM 854 O O . LEU A 1 105 ? 6.389 -5.498 -9.210 1.00 95.19 105 LEU A O 1
ATOM 858 N N . GLY A 1 106 ? 4.223 -5.763 -8.681 1.00 95.00 106 GLY A N 1
ATOM 859 C CA . GLY A 1 106 ? 3.801 -6.208 -10.008 1.00 95.00 106 GLY A CA 1
ATOM 860 C C . GLY A 1 106 ? 4.002 -5.125 -11.068 1.00 95.00 106 GLY A C 1
ATOM 861 O O . GLY A 1 106 ? 4.569 -5.397 -12.127 1.00 95.00 106 GLY A O 1
ATOM 862 N N . ALA A 1 107 ? 3.618 -3.883 -10.764 1.00 93.25 107 ALA A N 1
ATOM 863 C CA . ALA A 1 107 ? 3.838 -2.732 -11.635 1.00 93.25 107 ALA A CA 1
ATOM 864 C C . ALA A 1 107 ? 5.335 -2.466 -11.861 1.00 93.25 107 ALA A C 1
ATOM 866 O O . ALA A 1 107 ? 5.759 -2.283 -13.004 1.00 93.25 107 ALA A O 1
ATOM 867 N N . TRP A 1 10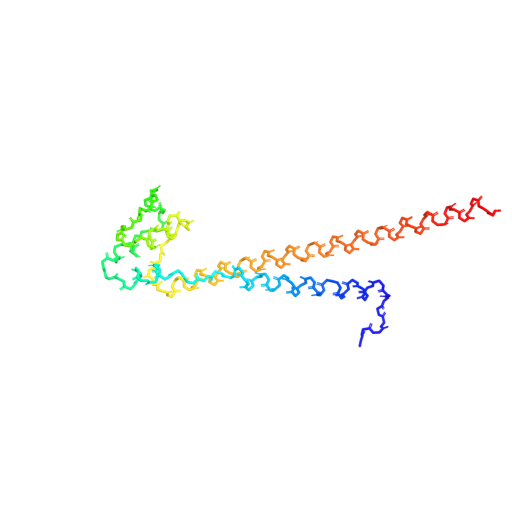8 ? 6.149 -2.518 -10.802 1.00 94.88 108 TRP A N 1
ATOM 868 C CA . TRP A 1 108 ? 7.606 -2.409 -10.901 1.00 94.88 108 TRP A CA 1
ATOM 869 C C . TRP A 1 108 ? 8.198 -3.488 -11.816 1.00 94.88 108 TRP A C 1
ATOM 871 O O . TRP A 1 108 ? 9.011 -3.177 -12.691 1.00 94.88 108 TRP A O 1
ATOM 881 N N . ALA A 1 109 ? 7.778 -4.746 -11.656 1.00 94.75 109 ALA A N 1
ATOM 882 C CA . ALA A 1 109 ? 8.278 -5.860 -12.454 1.00 94.75 109 ALA A CA 1
ATOM 883 C C . ALA A 1 109 ? 7.896 -5.706 -13.933 1.00 94.75 109 ALA A C 1
ATOM 885 O O . ALA A 1 109 ? 8.751 -5.841 -14.811 1.00 94.75 109 ALA A O 1
ATOM 886 N N . ALA A 1 110 ? 6.635 -5.360 -14.210 1.00 94.94 110 ALA A N 1
ATOM 887 C CA . ALA A 1 110 ? 6.140 -5.125 -15.563 1.00 94.94 110 ALA A CA 1
ATOM 888 C C . ALA A 1 110 ? 6.876 -3.962 -16.247 1.00 94.94 110 ALA A C 1
ATOM 890 O O . ALA A 1 110 ? 7.344 -4.101 -17.378 1.00 94.94 110 ALA A O 1
ATOM 891 N N . PHE A 1 111 ? 7.044 -2.840 -15.543 1.00 92.44 111 PHE A N 1
ATOM 892 C CA . PHE A 1 111 ? 7.775 -1.680 -16.048 1.00 92.44 111 PHE A CA 1
ATOM 893 C C . PHE A 1 111 ? 9.248 -2.009 -16.315 1.00 92.44 111 PHE A C 1
ATOM 895 O O . PHE A 1 111 ? 9.778 -1.686 -17.378 1.00 92.44 111 PHE A O 1
ATOM 902 N N . SER A 1 112 ? 9.900 -2.720 -15.393 1.00 92.00 112 SER A N 1
ATOM 903 C CA . SER A 1 112 ? 11.298 -3.135 -15.537 1.00 92.00 112 SER A CA 1
ATOM 904 C C . SER A 1 112 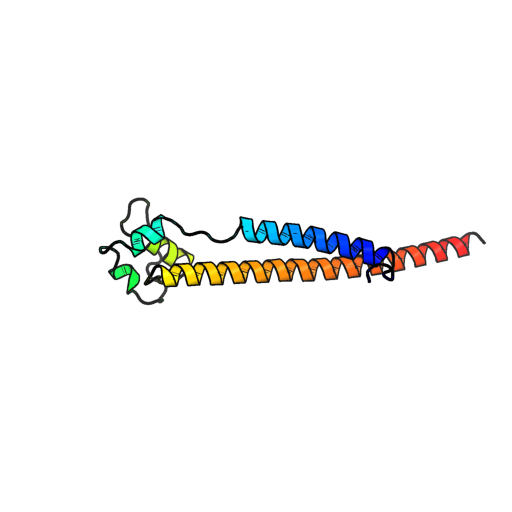? 11.498 -4.056 -16.746 1.00 92.00 112 SER A C 1
ATOM 906 O O . SER A 1 112 ? 12.441 -3.868 -17.518 1.00 92.00 112 SER A O 1
ATOM 908 N N . ALA A 1 113 ? 10.589 -5.013 -16.961 1.00 91.19 113 ALA A N 1
ATOM 909 C CA . ALA A 1 113 ? 10.618 -5.904 -18.118 1.00 91.19 113 ALA A CA 1
ATOM 910 C C . ALA A 1 113 ? 10.407 -5.147 -19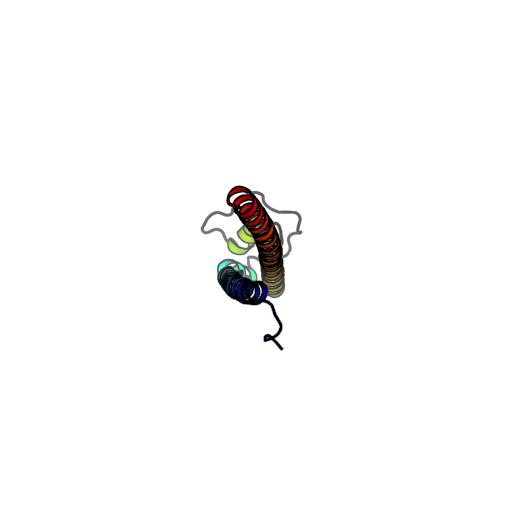.440 1.00 91.19 113 ALA A C 1
ATOM 912 O O . ALA A 1 113 ? 11.149 -5.365 -20.403 1.00 91.19 113 ALA A O 1
ATOM 913 N N . LEU A 1 114 ? 9.443 -4.221 -19.477 1.00 92.62 114 LEU A N 1
ATOM 914 C CA . LEU A 1 114 ? 9.177 -3.376 -20.640 1.00 92.62 114 LEU A CA 1
ATOM 915 C C . LEU A 1 114 ? 10.400 -2.524 -21.003 1.00 92.62 114 LEU A C 1
ATOM 917 O O . LEU A 1 114 ? 10.832 -2.515 -22.156 1.00 92.62 114 LEU A O 1
ATOM 921 N N . MET A 1 115 ? 11.000 -1.853 -20.019 1.00 87.88 115 MET A N 1
ATOM 922 C CA . MET A 1 115 ? 12.176 -1.004 -20.223 1.00 87.88 115 MET A CA 1
ATOM 923 C C . MET A 1 115 ? 13.393 -1.804 -20.691 1.00 87.88 115 MET A C 1
ATOM 925 O O . MET A 1 115 ? 14.106 -1.378 -21.605 1.00 87.88 115 MET A O 1
ATOM 929 N N . TYR A 1 116 ? 13.597 -2.998 -20.133 1.00 88.62 116 TYR A N 1
ATOM 930 C CA . TYR A 1 116 ? 14.641 -3.908 -20.592 1.00 88.62 116 TYR A CA 1
ATOM 931 C C . TYR A 1 116 ? 14.449 -4.305 -22.067 1.00 88.62 116 TYR A C 1
ATOM 933 O O . TYR A 1 116 ? 15.399 -4.249 -22.857 1.00 88.62 116 TYR A O 1
ATOM 941 N N . ALA A 1 117 ? 13.219 -4.650 -22.467 1.00 89.06 117 ALA A N 1
ATOM 942 C CA . ALA A 1 117 ? 12.890 -5.002 -23.848 1.00 89.06 117 ALA A CA 1
ATOM 943 C C . ALA A 1 117 ? 13.087 -3.820 -24.815 1.00 89.06 117 ALA A C 1
ATOM 945 O O . ALA A 1 117 ? 13.693 -3.987 -25.879 1.00 89.06 117 ALA A O 1
ATOM 946 N N . LEU A 1 118 ? 12.655 -2.615 -24.427 1.00 88.00 118 LEU A N 1
ATOM 947 C CA . LEU A 1 118 ? 12.857 -1.388 -25.204 1.00 88.00 118 LEU A CA 1
ATOM 948 C C . LEU A 1 118 ? 14.341 -1.093 -25.428 1.00 88.00 118 LEU A C 1
ATOM 950 O O . LEU A 1 118 ? 14.749 -0.770 -26.544 1.00 88.00 118 LEU A O 1
ATOM 954 N N . GLY A 1 119 ? 15.175 -1.260 -24.404 1.00 86.06 119 GLY A N 1
ATOM 955 C CA . GLY A 1 119 ? 16.606 -1.030 -24.545 1.00 86.06 119 GLY A CA 1
ATOM 956 C C . GLY A 1 119 ? 17.298 -2.059 -25.458 1.00 86.06 119 GLY A C 1
ATOM 957 O O . GLY A 1 119 ? 18.198 -1.701 -26.222 1.00 86.06 119 GLY A O 1
ATOM 958 N N . LEU A 1 120 ? 16.850 -3.323 -25.467 1.00 86.50 120 LEU A N 1
ATOM 959 C CA . LEU A 1 120 ? 17.316 -4.314 -26.449 1.00 86.50 120 LEU A CA 1
ATOM 960 C C . LEU A 1 120 ? 16.917 -3.933 -27.879 1.00 86.50 120 LEU A C 1
ATOM 962 O O . LEU A 1 120 ? 17.724 -4.076 -28.802 1.00 86.50 120 LEU A O 1
ATOM 966 N N . PHE A 1 121 ? 15.691 -3.443 -28.066 1.00 87.56 121 PHE A N 1
ATOM 967 C CA . PHE A 1 121 ? 15.213 -2.978 -29.364 1.00 87.56 121 PHE A CA 1
ATOM 968 C C . PHE A 1 121 ? 16.017 -1.769 -29.861 1.00 87.56 121 PHE A C 1
ATOM 970 O O . PHE A 1 121 ? 16.542 -1.804 -30.974 1.00 87.56 121 PHE A O 1
ATOM 977 N N . ALA A 1 122 ? 16.216 -0.755 -29.015 1.00 85.31 122 ALA A N 1
ATOM 978 C CA . ALA A 1 122 ? 17.021 0.422 -29.339 1.00 85.31 122 ALA A CA 1
ATOM 979 C C . ALA A 1 122 ? 18.449 0.040 -29.761 1.00 85.31 122 ALA A C 1
ATOM 981 O O . ALA A 1 122 ? 18.951 0.521 -30.778 1.00 85.31 122 ALA A O 1
ATOM 982 N N . ARG A 1 123 ? 19.082 -0.908 -29.054 1.00 82.31 123 ARG A N 1
ATOM 983 C CA . ARG A 1 123 ? 20.406 -1.426 -29.427 1.00 82.31 123 ARG A CA 1
ATOM 984 C C . ARG A 1 123 ? 20.417 -2.038 -30.830 1.00 82.31 123 ARG A C 1
ATOM 986 O O . ARG A 1 123 ? 21.350 -1.781 -31.588 1.00 82.31 123 ARG A O 1
ATOM 993 N N . LYS A 1 124 ? 19.402 -2.831 -31.195 1.00 84.94 124 LYS A N 1
ATOM 994 C CA . LYS A 1 124 ? 19.294 -3.417 -32.545 1.00 84.94 124 LYS A CA 1
ATOM 995 C C . LYS A 1 124 ? 19.166 -2.339 -33.621 1.00 84.94 124 LYS A C 1
ATOM 997 O O . LYS A 1 124 ? 19.832 -2.435 -34.649 1.00 84.94 124 LYS A O 1
ATOM 1002 N N . VAL A 1 125 ? 18.358 -1.309 -33.370 1.00 86.81 125 VAL A N 1
ATOM 1003 C CA . VAL A 1 125 ? 18.160 -0.187 -34.300 1.00 86.81 125 VAL A CA 1
ATOM 1004 C C . VAL A 1 125 ? 19.462 0.587 -34.516 1.00 86.81 125 VAL A C 1
ATOM 1006 O O . VAL A 1 125 ? 19.849 0.812 -35.661 1.00 86.81 125 VAL A O 1
ATOM 1009 N N . VAL A 1 126 ? 20.182 0.926 -33.442 1.00 85.31 126 VAL A N 1
ATOM 1010 C CA . VAL A 1 126 ? 21.465 1.647 -33.530 1.00 85.31 126 VAL A CA 1
ATOM 1011 C C . VAL A 1 126 ? 22.503 0.841 -34.314 1.00 85.31 126 VAL A C 1
ATOM 1013 O O . VAL A 1 126 ? 23.141 1.379 -35.216 1.00 85.31 126 VAL A O 1
ATOM 1016 N N . VAL A 1 127 ? 22.638 -0.461 -34.042 1.00 85.38 127 VAL A N 1
ATOM 1017 C CA . VAL A 1 127 ? 23.563 -1.335 -34.790 1.00 85.38 127 VAL A CA 1
ATOM 1018 C C . VAL A 1 127 ? 23.186 -1.404 -36.274 1.00 85.38 127 VAL A C 1
ATOM 1020 O O . VAL A 1 127 ? 24.061 -1.322 -37.136 1.00 85.38 127 VAL A O 1
ATOM 1023 N N . ALA A 1 128 ? 21.894 -1.506 -36.593 1.00 85.81 128 ALA A N 1
ATOM 1024 C CA . ALA A 1 128 ? 21.426 -1.503 -37.976 1.00 85.81 128 ALA A CA 1
ATOM 1025 C C . ALA A 1 128 ? 21.736 -0.176 -38.694 1.00 85.81 128 ALA A C 1
ATOM 1027 O O . ALA A 1 128 ? 22.175 -0.195 -39.845 1.00 85.81 128 ALA A O 1
ATOM 1028 N N . MET A 1 129 ? 21.561 0.968 -38.022 1.00 84.94 129 MET A N 1
ATOM 1029 C CA . MET A 1 129 ? 21.905 2.287 -38.567 1.00 84.94 129 MET A CA 1
ATOM 1030 C C . MET A 1 129 ? 23.412 2.443 -38.800 1.00 84.94 129 MET A C 1
ATOM 1032 O O . MET A 1 129 ? 23.811 2.883 -39.878 1.00 84.94 129 MET A O 1
ATOM 1036 N N . LEU A 1 130 ? 24.249 2.035 -37.840 1.00 85.50 130 LEU A N 1
ATOM 1037 C CA . LEU A 1 130 ? 25.711 2.093 -37.959 1.00 85.50 130 LEU A CA 1
ATOM 1038 C C . LEU A 1 130 ? 26.221 1.234 -39.124 1.00 85.50 130 LEU A C 1
ATOM 1040 O O . LEU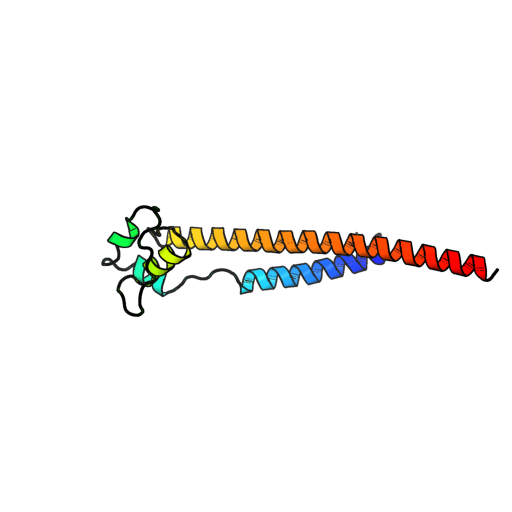 A 1 130 ? 26.999 1.712 -39.949 1.00 85.50 130 LEU A O 1
ATOM 1044 N N . ASN A 1 131 ? 25.713 0.006 -39.261 1.00 84.75 131 ASN A N 1
ATOM 1045 C CA . ASN A 1 131 ? 26.066 -0.878 -40.375 1.00 84.75 131 ASN A CA 1
ATOM 1046 C C . ASN A 1 131 ? 25.618 -0.314 -41.733 1.00 84.75 131 ASN A C 1
ATOM 1048 O O . ASN A 1 131 ? 26.306 -0.491 -42.739 1.00 84.75 131 ASN A O 1
ATOM 1052 N N . ARG A 1 132 ? 24.472 0.376 -41.779 1.00 82.00 132 ARG A N 1
ATOM 1053 C CA . ARG A 1 132 ? 23.971 1.029 -42.997 1.00 82.00 132 ARG A CA 1
ATOM 1054 C C . ARG A 1 132 ? 24.798 2.259 -43.377 1.00 82.00 132 ARG A C 1
ATOM 1056 O O . ARG A 1 132 ? 25.006 2.484 -44.564 1.00 82.00 132 ARG A O 1
ATOM 1063 N N . SER A 1 133 ? 25.270 3.021 -42.390 1.00 75.38 133 SER A N 1
ATOM 1064 C CA . SER A 1 133 ? 26.177 4.159 -42.581 1.00 75.38 133 SER A CA 1
ATOM 1065 C C . SER A 1 133 ? 27.531 3.706 -43.134 1.00 75.38 133 SER A C 1
ATOM 1067 O O . SER A 1 133 ? 27.966 4.202 -44.167 1.00 75.38 133 SER A O 1
ATOM 1069 N N . SER A 1 134 ? 28.131 2.673 -42.529 1.00 76.50 134 SER A N 1
ATOM 1070 C CA . SER A 1 134 ? 29.424 2.121 -42.955 1.00 76.50 134 SER A CA 1
ATOM 1071 C C . SER A 1 134 ? 29.423 1.614 -44.403 1.00 76.50 134 SER A C 1
ATOM 1073 O O . SER A 1 134 ? 30.394 1.844 -45.115 1.00 76.50 134 SER A O 1
ATOM 1075 N N . ARG A 1 135 ? 28.329 0.991 -44.871 1.00 72.44 135 ARG A N 1
ATOM 1076 C CA . ARG A 1 135 ? 28.173 0.568 -46.280 1.00 72.44 135 ARG A CA 1
ATOM 1077 C C . ARG A 1 135 ? 27.989 1.715 -47.275 1.00 72.44 135 ARG A C 1
ATOM 1079 O O . ARG A 1 135 ? 28.014 1.470 -48.471 1.00 72.44 135 ARG A O 1
ATOM 1086 N N . ARG A 1 136 ? 27.692 2.929 -46.809 1.00 68.81 136 ARG A N 1
ATOM 1087 C CA . ARG A 1 136 ? 27.509 4.110 -47.667 1.00 68.81 136 ARG A CA 1
ATOM 1088 C C . ARG A 1 136 ? 28.804 4.892 -47.874 1.00 68.81 136 ARG A C 1
ATOM 1090 O O . ARG A 1 136 ? 28.860 5.697 -48.794 1.00 68.81 136 ARG A O 1
ATOM 1097 N N . THR A 1 137 ? 29.782 4.708 -46.991 1.00 65.25 137 THR A N 1
ATOM 1098 C CA . THR A 1 137 ? 31.050 5.453 -46.963 1.00 65.25 137 THR A CA 1
ATOM 1099 C C . THR A 1 137 ? 32.256 4.651 -47.456 1.00 65.25 137 THR A C 1
ATOM 1101 O O . THR A 1 137 ? 33.341 5.217 -47.530 1.00 65.25 137 THR A O 1
ATOM 1104 N N . GLY A 1 138 ? 32.089 3.357 -47.738 1.00 51.69 138 GLY A N 1
ATOM 1105 C CA . GLY A 1 138 ? 33.085 2.503 -48.394 1.00 51.69 138 GLY A CA 1
ATOM 1106 C C . GLY A 1 138 ? 32.576 2.072 -49.754 1.00 51.69 138 GLY A C 1
ATOM 1107 O O . GLY A 1 138 ? 33.403 2.025 -50.685 1.00 51.69 138 GLY A O 1
#

Sequence (138 aa):
MIQRLGPWLRFWGMFALSFLVATIVLIIAIWPSRDPGVVADLQAPECQEWRQLADDGGPYYYPEPGETCRGIRLFRYEQHQTLRTEADYDAFLLKEGARRALVSLGAWAAFSALMYALGLFARKVVVAMLNRSSRRTG

pLDDT: mean 86.45, std 10.08, range [48.97, 95.94]

Radius of gyration: 26.08 Å; chains: 1; bounding box: 59×30×73 Å

Foldseek 3Di:
DPPPDDPLVVVLVVVLVVVVVVLVVVLVVPQDDDDPLQQVLLPDPVNQVQQPDDLPLPDCDQDDPPDRSNNQVNCCNVVSDHHNHVVSVVVVSVVVSVVVSVVSVVVSVVVSVVVSVVVVVVVVVVVVVVVVVVVVVD